Protein AF-A0A3D3AES2-F1 (afdb_monomer)

Mean predicted aligned error: 3.21 Å

Sequence (72 aa):
HIESIHKYDVPVVVAINKFTSDTDAEIKLIEKKCNELGVEVSLCEVWAKGGEGGIDLARKVVKTINEKKSNF

Foldseek 3Di:
DLVVVVVQQDADAAEDEDDPPDDPVNVVVVCVVCVVVVHHYAYAPCVPVNPVSCPVVVVVVVVCPVPGDGPD

Nearest PDB structures (foldseek):
  4ioj-assembly1_A  TM=9.684E-01  e=8.355E-07  Moorella thermoacetica ATCC 39073
  3qus-assembly1_B  TM=9.635E-01  e=3.182E-05  Neomoorella thermoacetica
  3do6-assembly1_A  TM=9.246E-01  e=1.257E-04  Thermotoga maritima
  5a5g-assembly1_A  TM=8.502E-01  e=5.147E-05  Tepidanaerobacter acetatoxydans Re1
  5a5g-assembly1_B  TM=8.833E-01  e=8.324E-05  Tepidanaerobacter acetatoxydans Re1

Secondary structure (DSSP, 8-state):
-HHHHHTTT---EEEEE--TT--HHHHHHHHHHHHHTT-EEEEE-HHHHGGGGGHHHHHHHHHHHHH-----

Solvent-accessible surface area (backbone atoms only — not comparable to full-atom values): 4272 Å² total; per-residue (Å²): 106,70,74,64,44,50,75,47,42,44,81,65,73,46,74,44,75,66,56,95,84,65,48,74,68,58,53,49,52,52,50,51,56,37,48,77,69,75,34,53,70,26,75,27,33,37,90,84,52,42,73,70,22,37,49,64,42,52,52,52,50,54,50,42,64,75,75,45,82,61,73,109

Structure (mmCIF, N/CA/C/O backbone):
data_AF-A0A3D3AES2-F1
#
_entry.id   AF-A0A3D3AES2-F1
#
loop_
_atom_site.group_PDB
_atom_site.id
_atom_site.type_symbol
_atom_site.label_atom_id
_atom_site.label_alt_id
_atom_site.label_comp_id
_atom_site.label_asym_id
_atom_site.label_entity_id
_atom_site.label_seq_id
_atom_site.pdbx_PDB_ins_code
_atom_site.Cartn_x
_atom_site.Cartn_y
_atom_site.Cartn_z
_atom_site.occupancy
_atom_site.B_iso_or_equiv
_atom_site.auth_seq_id
_atom_site.auth_comp_id
_atom_site.auth_asym_id
_atom_site.auth_atom_id
_atom_site.pdbx_PDB_model_num
ATOM 1 N N . HIS A 1 1 ? -5.812 12.991 1.244 1.00 85.06 1 HIS A N 1
ATOM 2 C CA . HIS A 1 1 ? -6.844 11.946 1.068 1.00 85.06 1 HIS A CA 1
ATOM 3 C C . HIS A 1 1 ? -6.824 10.930 2.201 1.00 85.06 1 HIS A C 1
ATOM 5 O O . HIS A 1 1 ? -7.824 10.861 2.895 1.00 85.06 1 HIS A O 1
ATOM 11 N N . ILE A 1 2 ? -5.714 10.216 2.447 1.00 88.69 2 ILE A N 1
ATOM 12 C CA . ILE A 1 2 ? -5.603 9.236 3.552 1.00 88.69 2 ILE A CA 1
ATOM 13 C C . ILE A 1 2 ? -6.072 9.821 4.893 1.00 88.69 2 ILE A C 1
ATOM 15 O O . ILE A 1 2 ? -7.023 9.325 5.484 1.00 88.69 2 ILE A O 1
ATOM 19 N N . GLU A 1 3 ? -5.483 10.942 5.317 1.00 88.88 3 GLU A N 1
ATOM 20 C CA . GLU A 1 3 ? -5.851 11.614 6.573 1.00 88.88 3 GLU A CA 1
ATOM 21 C C . GLU A 1 3 ? -7.323 12.041 6.618 1.00 88.88 3 GLU A C 1
ATOM 23 O O . GLU A 1 3 ? -7.953 12.008 7.668 1.00 88.88 3 GLU A O 1
ATOM 28 N N . SER A 1 4 ? -7.887 12.444 5.477 1.00 89.88 4 SER A N 1
ATOM 29 C CA . SER A 1 4 ? -9.293 12.831 5.377 1.00 89.88 4 SER A CA 1
ATOM 30 C C . SER A 1 4 ? -10.214 11.631 5.582 1.00 89.88 4 SER A C 1
ATOM 32 O O . SER A 1 4 ? -11.210 11.770 6.274 1.00 89.88 4 SER A O 1
ATOM 34 N N . ILE A 1 5 ? -9.877 10.468 5.016 1.00 89.31 5 ILE A N 1
ATOM 35 C CA . ILE A 1 5 ? -10.671 9.238 5.150 1.00 89.31 5 ILE A CA 1
ATOM 36 C C . ILE A 1 5 ? -10.559 8.675 6.571 1.00 89.31 5 ILE A C 1
ATOM 38 O O . ILE A 1 5 ? -11.562 8.254 7.135 1.00 89.31 5 ILE A O 1
ATOM 42 N N . HIS A 1 6 ? -9.386 8.763 7.204 1.00 87.19 6 HIS A N 1
ATOM 43 C CA . HIS A 1 6 ? -9.227 8.373 8.609 1.00 87.19 6 HIS A CA 1
ATOM 44 C C . HIS A 1 6 ? -10.119 9.177 9.567 1.00 87.19 6 HIS A C 1
ATOM 46 O O . HIS A 1 6 ? -10.567 8.632 10.569 1.00 87.19 6 HIS A O 1
ATOM 52 N N . LYS A 1 7 ? -10.442 10.444 9.260 1.00 89.12 7 LYS A N 1
ATOM 53 C CA . LYS A 1 7 ? -11.395 11.235 10.069 1.00 89.12 7 LYS A CA 1
ATOM 54 C C . LYS A 1 7 ? -12.814 10.663 10.067 1.00 89.12 7 LYS A C 1
ATOM 56 O O . LYS A 1 7 ? -13.576 10.968 10.974 1.00 89.12 7 LYS A O 1
ATOM 61 N N . TYR A 1 8 ? -13.155 9.866 9.058 1.00 89.31 8 TYR A N 1
ATOM 62 C CA . TYR A 1 8 ? -14.436 9.175 8.938 1.00 89.31 8 TYR 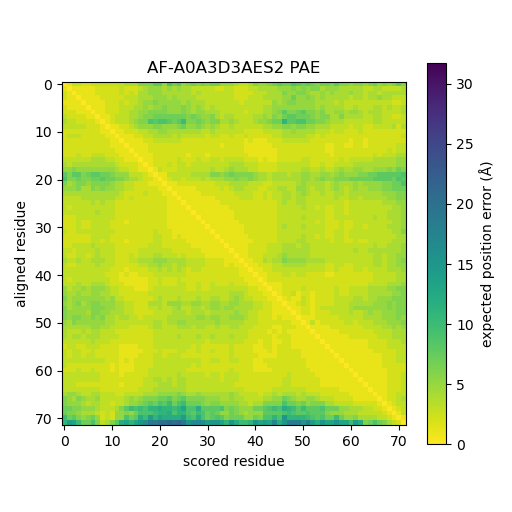A CA 1
ATOM 63 C C . TYR A 1 8 ? -14.413 7.770 9.560 1.00 89.31 8 TYR A C 1
ATOM 65 O O . TYR A 1 8 ? -15.380 7.034 9.416 1.00 89.31 8 TYR A O 1
ATOM 73 N N . ASP A 1 9 ? -13.310 7.389 10.215 1.00 86.00 9 ASP A N 1
ATOM 74 C CA . ASP A 1 9 ? -13.111 6.076 10.839 1.00 86.00 9 ASP A CA 1
ATOM 75 C C . ASP A 1 9 ? -13.408 4.897 9.888 1.00 86.00 9 ASP A C 1
ATOM 77 O O . ASP A 1 9 ? -14.064 3.899 10.213 1.00 86.00 9 ASP A O 1
ATOM 81 N N . VAL A 1 10 ? -12.934 5.048 8.646 1.00 91.19 10 VAL A N 1
ATOM 82 C CA . VAL A 1 10 ? -12.996 4.030 7.595 1.00 91.19 10 VAL A CA 1
ATOM 83 C C . VAL A 1 10 ? -11.596 3.445 7.384 1.00 91.19 10 VAL A C 1
ATOM 85 O O . VAL A 1 10 ? -10.650 4.204 7.151 1.00 91.19 10 VAL A O 1
ATOM 88 N N . PRO A 1 11 ? -11.434 2.109 7.413 1.00 91.81 11 PRO A N 1
ATOM 89 C CA . PRO A 1 11 ? -10.174 1.461 7.070 1.00 91.81 11 PRO A CA 1
ATOM 90 C C . PRO A 1 11 ? -9.742 1.758 5.626 1.00 91.81 11 PRO A C 1
ATOM 92 O O . PRO A 1 11 ? -10.542 1.661 4.697 1.00 91.81 11 PRO A O 1
ATOM 95 N N . VAL A 1 12 ? -8.460 2.075 5.426 1.00 93.69 12 VAL A N 1
ATOM 96 C CA . VAL A 1 12 ? -7.905 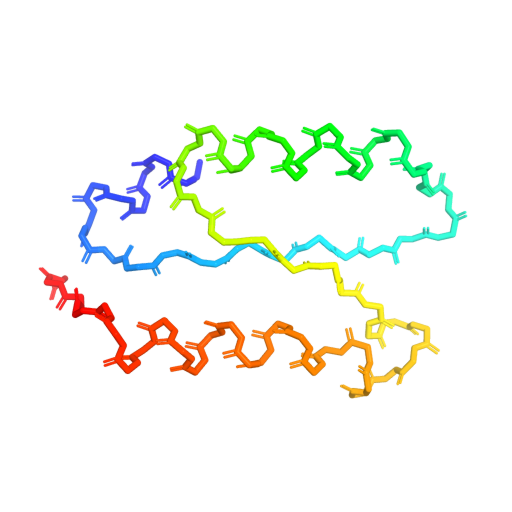2.451 4.114 1.00 93.69 12 VAL A CA 1
ATOM 97 C C . VAL A 1 12 ? -6.884 1.420 3.634 1.00 93.69 12 VAL A C 1
ATOM 99 O O . VAL A 1 12 ? -6.056 0.944 4.410 1.00 93.69 12 VAL A O 1
ATOM 102 N N . VAL A 1 13 ? -6.925 1.125 2.333 1.00 94.94 13 VAL A N 1
ATOM 103 C CA . VAL A 1 13 ? -5.880 0.413 1.583 1.00 94.94 13 VAL A CA 1
ATOM 104 C C . VAL A 1 13 ? -5.543 1.253 0.352 1.00 94.94 13 VAL A C 1
ATOM 106 O O . VAL A 1 13 ?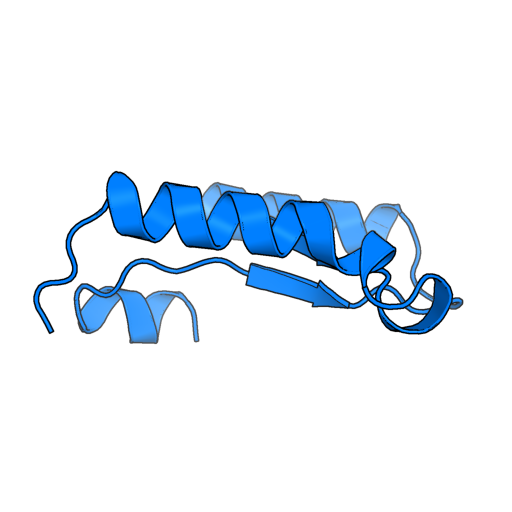 -6.446 1.707 -0.352 1.00 94.94 13 VAL A O 1
ATOM 109 N N . VAL A 1 14 ? -4.259 1.480 0.088 1.00 96.56 14 VAL A N 1
ATOM 110 C CA . VAL A 1 14 ? -3.779 2.251 -1.068 1.00 96.56 14 VAL A CA 1
ATOM 111 C C . VAL A 1 14 ? -3.347 1.299 -2.176 1.00 96.56 14 VAL A C 1
ATOM 113 O O . VAL A 1 14 ? -2.582 0.369 -1.940 1.00 96.56 14 VAL A O 1
ATOM 116 N N . ALA A 1 15 ? -3.800 1.555 -3.400 1.00 96.50 15 ALA A N 1
ATOM 117 C CA . ALA A 1 15 ? -3.320 0.871 -4.595 1.00 96.50 15 ALA A CA 1
ATOM 118 C C . ALA A 1 15 ? -2.378 1.793 -5.379 1.00 96.50 15 ALA A C 1
ATOM 120 O O . ALA A 1 15 ? -2.769 2.899 -5.756 1.00 96.50 15 ALA A O 1
ATOM 121 N N . ILE A 1 16 ? -1.156 1.337 -5.646 1.00 95.31 16 ILE A N 1
ATOM 122 C CA . ILE A 1 16 ? -0.223 1.990 -6.568 1.00 95.31 16 ILE A CA 1
ATOM 123 C C . ILE A 1 16 ? -0.366 1.295 -7.917 1.00 95.31 16 ILE A C 1
ATOM 125 O O . ILE A 1 16 ? 0.098 0.172 -8.080 1.00 95.31 16 ILE A O 1
ATOM 129 N N . ASN A 1 17 ? -1.004 1.941 -8.888 1.00 93.62 17 ASN A N 1
ATOM 130 C CA . ASN A 1 17 ? -1.040 1.412 -10.251 1.00 93.62 17 ASN A CA 1
ATOM 131 C C . ASN A 1 17 ? 0.328 1.624 -10.905 1.00 93.62 17 ASN A C 1
ATOM 133 O O . ASN A 1 17 ? 0.715 2.769 -11.120 1.00 93.62 17 ASN A O 1
ATOM 137 N N . LYS A 1 18 ? 1.043 0.534 -11.199 1.00 91.81 18 LYS A N 1
ATOM 138 C CA . LYS A 1 18 ? 2.374 0.588 -11.813 1.00 91.81 18 LYS A CA 1
ATOM 139 C C . LYS A 1 18 ? 2.275 0.837 -13.314 1.00 91.81 18 LYS A C 1
ATOM 141 O O . LYS A 1 18 ? 1.632 0.067 -14.030 1.00 91.81 18 LYS A O 1
ATOM 146 N N . PHE A 1 19 ? 2.987 1.850 -13.787 1.00 90.81 19 PHE A N 1
ATOM 147 C CA . PHE A 1 19 ? 3.211 2.129 -15.201 1.00 90.81 19 PHE A CA 1
ATOM 148 C C . PHE A 1 19 ? 4.640 1.771 -15.620 1.00 90.81 19 PHE A C 1
ATOM 150 O O . PHE A 1 19 ? 5.536 1.588 -14.799 1.00 90.81 19 PHE A O 1
ATOM 157 N N . THR A 1 20 ? 4.870 1.658 -16.930 1.00 88.25 20 THR A N 1
ATOM 158 C CA . THR A 1 20 ? 6.175 1.263 -17.493 1.00 88.25 20 THR A CA 1
ATOM 159 C C . THR A 1 20 ? 7.285 2.283 -17.246 1.00 88.25 20 THR A C 1
ATOM 161 O O . THR A 1 20 ? 8.456 1.927 -17.308 1.00 88.25 20 THR A O 1
ATOM 164 N N . SER A 1 21 ? 6.927 3.546 -17.012 1.00 91.31 21 SER A N 1
ATOM 165 C CA . SER A 1 21 ? 7.861 4.633 -16.709 1.00 91.31 21 SER A CA 1
ATOM 166 C C . SER A 1 21 ? 8.244 4.718 -15.235 1.00 91.31 21 SER A C 1
ATOM 168 O O . SER A 1 21 ? 9.219 5.395 -14.920 1.00 91.31 21 SER A O 1
ATOM 170 N N . ASP A 1 22 ? 7.482 4.077 -14.348 1.00 92.44 22 ASP A N 1
ATOM 171 C CA . ASP A 1 22 ? 7.666 4.232 -12.909 1.00 92.44 22 ASP A CA 1
ATOM 172 C C . ASP A 1 22 ? 8.926 3.503 -12.459 1.00 92.44 22 ASP A C 1
ATOM 174 O O . ASP A 1 22 ? 9.150 2.329 -12.781 1.00 92.44 22 ASP A O 1
ATOM 178 N N . THR A 1 23 ? 9.747 4.188 -11.673 1.00 93.69 23 THR A N 1
ATOM 179 C CA . THR A 1 23 ? 10.952 3.591 -11.107 1.00 93.69 23 THR A CA 1
ATOM 180 C C . THR A 1 23 ? 10.646 2.882 -9.793 1.00 93.69 23 THR A C 1
ATOM 182 O O . THR A 1 23 ? 9.806 3.306 -8.995 1.00 93.69 23 THR A O 1
ATOM 185 N N . ASP A 1 24 ? 11.408 1.831 -9.492 1.00 92.62 24 ASP A N 1
ATOM 186 C CA . ASP A 1 24 ? 11.301 1.150 -8.197 1.00 92.62 24 ASP A CA 1
ATOM 187 C C . ASP A 1 24 ? 11.606 2.094 -7.016 1.00 92.62 24 ASP A C 1
ATOM 189 O O . ASP A 1 24 ? 11.144 1.864 -5.899 1.00 92.62 24 ASP A O 1
ATOM 193 N N . ALA A 1 25 ? 12.378 3.164 -7.241 1.00 95.12 25 ALA A N 1
ATOM 194 C CA . ALA A 1 25 ? 12.672 4.173 -6.228 1.00 95.12 25 ALA A CA 1
ATOM 195 C C . ALA A 1 25 ? 11.437 5.020 -5.882 1.00 95.12 25 ALA A C 1
ATOM 197 O O . ALA A 1 25 ? 11.170 5.252 -4.701 1.00 95.12 25 ALA A O 1
ATOM 198 N N . GLU A 1 26 ? 10.667 5.441 -6.887 1.00 94.38 26 GLU A N 1
ATOM 199 C CA . GLU A 1 26 ? 9.412 6.176 -6.692 1.00 94.38 26 GLU A CA 1
ATOM 200 C C . GLU A 1 26 ? 8.364 5.302 -6.004 1.00 94.38 26 GLU A C 1
ATOM 202 O O . GLU A 1 26 ? 7.746 5.737 -5.031 1.00 94.38 26 GLU A O 1
ATOM 207 N N . ILE A 1 27 ? 8.230 4.043 -6.433 1.00 94.81 27 ILE A N 1
ATOM 208 C CA . ILE A 1 27 ? 7.309 3.080 -5.813 1.00 94.81 27 ILE A CA 1
ATOM 209 C C . ILE A 1 27 ? 7.649 2.907 -4.328 1.00 94.81 27 ILE A C 1
ATOM 211 O O . ILE A 1 27 ? 6.786 3.100 -3.471 1.00 94.81 27 ILE A O 1
ATOM 215 N N . LYS A 1 28 ? 8.923 2.652 -4.001 1.00 95.19 28 LYS A N 1
ATOM 216 C CA . LYS A 1 28 ? 9.379 2.507 -2.607 1.00 95.19 28 LYS A CA 1
ATOM 217 C C . LYS A 1 28 ? 9.155 3.764 -1.775 1.00 95.19 28 LYS A C 1
ATOM 219 O O . LYS A 1 28 ? 8.870 3.666 -0.581 1.00 95.19 28 LYS A O 1
ATOM 224 N N . LEU A 1 29 ? 9.301 4.948 -2.371 1.00 95.50 29 LEU A N 1
ATOM 225 C CA . LEU A 1 29 ? 9.043 6.209 -1.681 1.00 95.50 29 LEU A CA 1
ATOM 226 C C . LEU A 1 29 ? 7.564 6.335 -1.294 1.00 95.50 29 LEU A C 1
ATOM 228 O O . LEU A 1 29 ? 7.264 6.707 -0.156 1.00 95.50 29 LEU A O 1
ATOM 232 N N . ILE A 1 30 ? 6.651 5.994 -2.206 1.00 94.25 30 ILE A N 1
ATOM 233 C CA . ILE A 1 30 ? 5.204 6.025 -1.955 1.00 94.25 30 ILE A CA 1
ATOM 234 C C . ILE A 1 30 ? 4.821 4.976 -0.906 1.00 94.25 30 ILE A C 1
ATOM 236 O O . ILE A 1 30 ? 4.113 5.305 0.050 1.00 94.25 30 ILE A O 1
ATOM 240 N N . GLU A 1 31 ? 5.323 3.745 -1.032 1.00 94.62 31 GLU A N 1
ATOM 241 C CA . GLU A 1 31 ? 5.096 2.677 -0.051 1.00 94.62 31 GLU A CA 1
ATOM 242 C C . GLU A 1 31 ? 5.552 3.104 1.344 1.00 94.62 31 GLU A C 1
ATOM 244 O O . GLU A 1 31 ? 4.789 3.013 2.306 1.00 94.62 31 GLU A O 1
ATOM 249 N N . LYS A 1 32 ? 6.767 3.655 1.457 1.00 95.31 32 LYS A N 1
ATOM 250 C CA . LYS A 1 32 ? 7.297 4.171 2.723 1.00 95.31 32 LYS A CA 1
ATOM 251 C C . LYS A 1 32 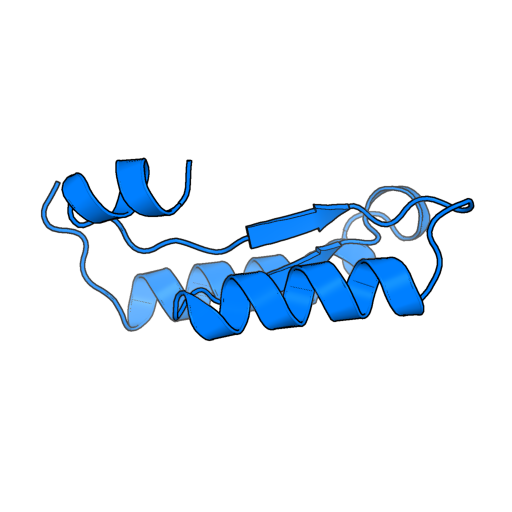? 6.378 5.234 3.324 1.00 95.31 32 LYS A C 1
ATOM 253 O O . LYS A 1 32 ? 6.072 5.162 4.510 1.00 95.31 32 LYS A O 1
ATOM 258 N N . LYS A 1 33 ? 5.918 6.197 2.523 1.00 94.94 33 LYS A N 1
ATOM 259 C CA . LYS A 1 33 ? 5.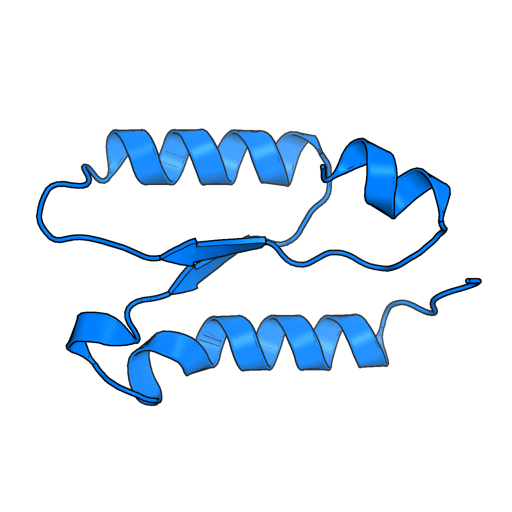053 7.286 3.000 1.00 94.94 33 LYS A CA 1
ATOM 260 C C . LYS A 1 33 ? 3.691 6.799 3.484 1.00 94.94 33 LYS A C 1
ATOM 262 O O . LYS A 1 33 ? 3.189 7.303 4.481 1.00 94.94 33 LYS A O 1
ATOM 267 N N . CYS A 1 34 ? 3.101 5.814 2.821 1.00 94.31 34 CYS A N 1
ATOM 268 C CA . CYS A 1 34 ? 1.834 5.238 3.268 1.00 94.31 34 CYS A CA 1
ATOM 269 C C . CYS A 1 34 ? 2.007 4.369 4.524 1.00 94.31 34 CYS A C 1
ATOM 271 O O . CYS A 1 34 ? 1.173 4.432 5.426 1.00 94.31 34 CYS A O 1
ATOM 273 N N . ASN A 1 35 ? 3.117 3.630 4.625 1.00 91.88 35 ASN A N 1
ATOM 274 C CA . ASN A 1 35 ? 3.456 2.854 5.819 1.00 91.88 35 ASN A CA 1
ATOM 275 C C . ASN A 1 35 ? 3.691 3.759 7.040 1.00 91.88 35 ASN A C 1
ATOM 277 O O . ASN A 1 35 ? 3.238 3.434 8.134 1.00 91.88 35 ASN A O 1
ATOM 281 N N . GLU A 1 36 ? 4.326 4.925 6.857 1.00 93.81 36 GLU A N 1
ATOM 282 C CA . GLU A 1 36 ? 4.452 5.967 7.895 1.00 93.81 36 GLU A CA 1
ATOM 283 C C . GLU A 1 36 ? 3.079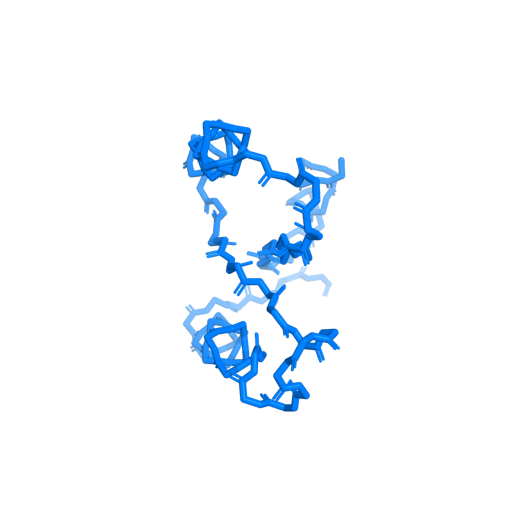 6.459 8.399 1.00 93.81 36 GLU A C 1
ATOM 2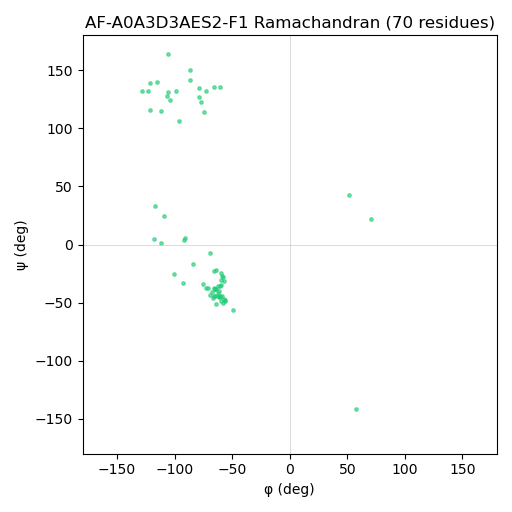85 O O . GLU A 1 36 ? 2.960 6.872 9.550 1.00 93.81 36 GLU A O 1
ATOM 290 N N . LEU A 1 37 ? 2.035 6.374 7.567 1.00 90.81 37 LEU A N 1
ATOM 291 C CA . LEU A 1 37 ? 0.652 6.724 7.908 1.00 90.81 37 LEU A CA 1
ATOM 292 C C . LEU A 1 37 ? -0.167 5.530 8.438 1.00 90.81 37 LEU A C 1
ATOM 294 O O . LEU A 1 37 ? -1.366 5.677 8.681 1.00 90.81 37 LEU A O 1
ATOM 298 N N . GLY A 1 38 ? 0.448 4.354 8.606 1.00 89.06 38 GLY A N 1
ATOM 299 C CA . GLY A 1 38 ? -0.218 3.137 9.085 1.00 89.06 38 GLY A CA 1
ATOM 300 C C . GLY A 1 38 ? -1.202 2.522 8.084 1.00 89.06 38 GLY A C 1
ATOM 301 O O . GLY A 1 38 ? -2.117 1.796 8.486 1.00 89.06 38 GLY A O 1
ATOM 302 N N . VAL A 1 39 ? -1.043 2.823 6.793 1.00 91.94 39 VAL A N 1
ATOM 303 C CA . VAL A 1 39 ? -1.938 2.370 5.725 1.00 91.94 39 VAL A CA 1
ATOM 304 C C . VAL A 1 39 ? -1.281 1.274 4.901 1.00 91.94 39 VAL A C 1
ATOM 306 O O . VAL A 1 39 ? -0.157 1.423 4.435 1.00 91.94 39 VAL A O 1
ATOM 309 N N . GLU A 1 40 ? -2.019 0.186 4.692 1.00 92.69 40 GLU A N 1
ATOM 310 C CA . GLU A 1 40 ? -1.606 -0.916 3.823 1.00 92.69 40 GLU A CA 1
ATOM 311 C C . GLU A 1 40 ? -1.540 -0.451 2.366 1.00 92.69 40 GLU A C 1
ATOM 313 O O . GLU A 1 40 ? -2.459 0.204 1.868 1.00 92.69 40 GLU A O 1
ATOM 318 N N . VAL A 1 41 ? -0.473 -0.831 1.666 1.00 96.00 41 VAL A N 1
ATOM 319 C CA . VAL A 1 41 ? -0.252 -0.477 0.258 1.00 96.00 41 VAL A CA 1
ATOM 320 C C . VAL A 1 41 ? -0.126 -1.727 -0.581 1.00 96.00 41 VAL A C 1
ATOM 322 O O . VAL A 1 41 ? 0.545 -2.671 -0.176 1.00 96.00 41 VAL A O 1
ATOM 325 N N . SER A 1 42 ? -0.719 -1.730 -1.768 1.00 96.31 42 SER A N 1
ATOM 326 C CA . SER A 1 42 ? -0.550 -2.776 -2.771 1.00 96.31 42 SER A CA 1
ATOM 327 C C . SER A 1 42 ? -0.052 -2.196 -4.087 1.00 96.31 42 SER A C 1
ATOM 329 O O . SER A 1 42 ? -0.619 -1.226 -4.593 1.00 96.31 42 SER A O 1
ATOM 331 N N . LEU A 1 43 ? 0.980 -2.815 -4.657 1.00 94.81 43 LEU A N 1
ATOM 332 C CA . LEU A 1 43 ? 1.379 -2.565 -6.034 1.00 94.81 43 LEU A CA 1
ATOM 333 C C . LEU A 1 43 ? 0.421 -3.306 -6.971 1.00 94.81 43 LEU A C 1
ATOM 335 O O . LEU A 1 43 ? 0.262 -4.522 -6.889 1.00 94.81 43 LEU A O 1
ATOM 339 N N . CYS A 1 44 ? -0.212 -2.558 -7.861 1.00 94.88 44 CYS A N 1
ATOM 340 C CA . CYS A 1 44 ? -1.258 -3.020 -8.751 1.00 94.88 44 CYS A CA 1
ATOM 341 C C . CYS A 1 44 ? -0.740 -3.008 -10.193 1.00 94.88 44 CYS A C 1
ATOM 343 O O . CYS A 1 44 ? -0.446 -1.956 -10.762 1.00 94.88 44 CYS A O 1
ATOM 345 N N . GLU A 1 45 ? -0.637 -4.190 -10.795 1.00 93.81 45 GLU A N 1
ATOM 346 C CA . GLU A 1 45 ? -0.158 -4.386 -12.171 1.00 93.81 45 GLU A CA 1
ATOM 347 C C . GLU A 1 45 ? -1.300 -4.812 -13.105 1.00 93.81 45 GLU A C 1
ATOM 349 O O . GLU A 1 45 ? -1.070 -5.452 -14.132 1.00 93.81 45 GLU A O 1
ATOM 354 N N . VAL A 1 46 ? -2.551 -4.484 -12.756 1.00 92.75 46 VAL A N 1
ATOM 355 C CA . VAL A 1 46 ? -3.747 -4.927 -13.501 1.00 92.75 46 VAL A CA 1
ATOM 356 C C . VAL A 1 46 ? -3.749 -4.499 -14.963 1.00 92.75 46 VAL A C 1
ATOM 358 O O . VAL A 1 46 ? -4.311 -5.192 -15.805 1.00 92.75 46 VAL A O 1
ATOM 361 N N . TRP A 1 47 ? -3.080 -3.391 -15.281 1.00 88.94 47 TRP A N 1
ATOM 362 C CA . TRP A 1 47 ? -2.923 -2.934 -16.657 1.00 88.94 47 TRP A CA 1
ATOM 363 C C . TRP A 1 47 ? -2.083 -3.906 -17.502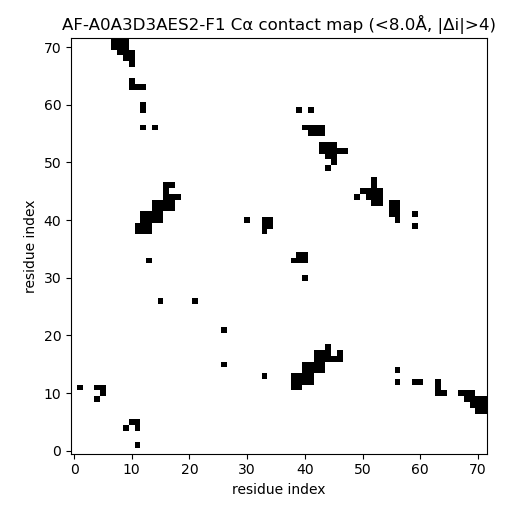 1.00 88.94 47 TRP A C 1
ATOM 365 O O . TRP A 1 47 ? -2.418 -4.157 -18.654 1.00 88.94 47 TRP A O 1
ATOM 375 N N . ALA A 1 48 ? -1.032 -4.497 -16.921 1.00 90.31 48 ALA A N 1
ATOM 376 C CA . ALA A 1 48 ? -0.128 -5.416 -17.616 1.00 90.31 48 ALA A CA 1
ATOM 377 C C . ALA A 1 48 ? -0.532 -6.895 -17.478 1.00 90.31 48 ALA A C 1
ATOM 379 O O . ALA A 1 48 ? -0.293 -7.685 -18.387 1.00 90.31 48 ALA A O 1
ATOM 380 N N . LYS A 1 49 ? -1.119 -7.282 -16.337 1.00 92.62 49 LYS A N 1
ATOM 381 C CA . LYS A 1 49 ? -1.379 -8.686 -15.958 1.00 92.62 49 LYS A CA 1
ATOM 382 C C . LYS A 1 49 ? -2.867 -9.017 -15.789 1.00 92.62 49 LYS A C 1
ATOM 384 O O . LYS A 1 49 ? -3.212 -10.110 -15.350 1.00 92.62 49 LYS A O 1
ATOM 389 N N . GLY A 1 50 ? -3.768 -8.080 -16.089 1.00 93.06 50 GLY A N 1
ATOM 390 C CA . GLY A 1 50 ? -5.200 -8.261 -15.854 1.00 93.06 50 GLY A CA 1
ATOM 391 C C . GLY A 1 50 ? -5.503 -8.554 -14.381 1.00 93.06 50 GLY A C 1
ATOM 392 O O . GLY A 1 50 ? -4.867 -8.008 -13.482 1.00 93.06 50 GLY A O 1
ATOM 393 N N . GLY A 1 51 ? -6.458 -9.448 -14.112 1.00 92.81 51 GLY A N 1
ATOM 394 C CA . GLY A 1 51 ? -6.873 -9.776 -12.742 1.00 92.81 51 GLY A CA 1
ATOM 395 C C . GLY A 1 51 ? -5.737 -10.266 -11.833 1.00 92.81 51 GLY A C 1
ATOM 396 O O . GLY A 1 51 ? -5.747 -9.971 -10.638 1.00 92.81 51 GLY A O 1
ATOM 397 N N . GLU A 1 52 ? -4.723 -10.940 -12.385 1.00 95.50 52 GLU A N 1
ATOM 398 C CA . GLU A 1 52 ? -3.575 -11.431 -11.610 1.00 95.50 52 GLU A CA 1
ATOM 399 C C . GLU A 1 52 ? -2.778 -10.292 -10.967 1.00 95.50 52 GLU A C 1
ATOM 401 O O . GLU A 1 52 ? -2.339 -10.405 -9.821 1.00 95.50 52 GLU A O 1
ATOM 406 N N . GLY A 1 53 ? -2.671 -9.156 -11.662 1.00 94.62 53 GLY A N 1
ATOM 407 C CA . GLY A 1 53 ? -1.990 -7.959 -11.168 1.00 94.62 53 GLY A CA 1
ATOM 408 C C . GLY A 1 53 ? -2.705 -7.255 -10.012 1.00 94.62 53 GLY A C 1
ATOM 409 O O . GLY A 1 53 ? -2.146 -6.317 -9.451 1.00 94.62 53 GLY A O 1
ATOM 410 N N . GLY A 1 54 ? -3.923 -7.679 -9.662 1.00 95.94 54 GLY A N 1
ATOM 411 C CA . GLY A 1 54 ? -4.730 -7.121 -8.573 1.00 95.94 54 GLY A CA 1
ATOM 412 C C . GLY A 1 54 ? -4.931 -8.067 -7.387 1.00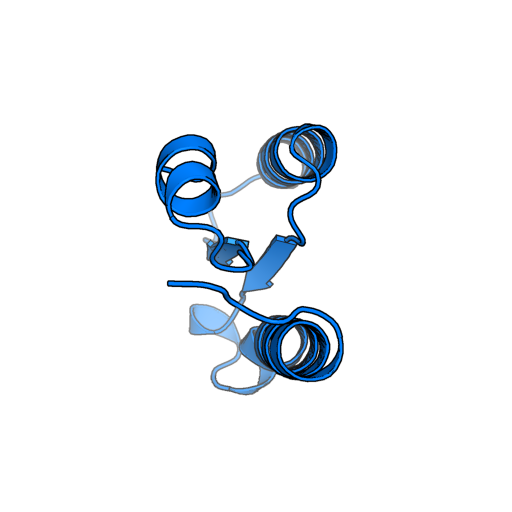 95.94 54 GLY A C 1
ATOM 413 O O . GLY A 1 54 ? -5.623 -7.703 -6.436 1.00 95.94 54 GLY A O 1
ATOM 414 N N . ILE A 1 55 ? -4.356 -9.277 -7.409 1.00 97.38 55 ILE A N 1
ATOM 415 C CA . ILE A 1 55 ? -4.588 -10.289 -6.362 1.00 97.38 55 ILE A CA 1
ATOM 416 C C . ILE A 1 55 ? -4.104 -9.807 -4.989 1.00 97.38 55 ILE A C 1
ATOM 418 O O . ILE A 1 55 ? -4.790 -10.024 -3.990 1.00 97.38 55 ILE A O 1
ATOM 422 N N . ASP A 1 56 ? -2.942 -9.152 -4.921 1.00 96.31 56 ASP A N 1
ATOM 423 C CA . ASP A 1 56 ? -2.413 -8.615 -3.660 1.00 96.31 56 ASP A CA 1
ATOM 424 C C . ASP A 1 56 ? -3.345 -7.544 -3.071 1.00 96.31 56 ASP A C 1
ATOM 426 O O . ASP A 1 56 ? -3.697 -7.607 -1.891 1.00 96.31 56 ASP A O 1
ATOM 430 N N . LEU A 1 57 ? -3.835 -6.630 -3.915 1.00 96.88 57 LEU A N 1
ATOM 431 C CA . LEU A 1 57 ? -4.798 -5.606 -3.521 1.00 96.88 57 LEU A CA 1
ATOM 432 C C . LEU A 1 57 ? -6.083 -6.245 -2.990 1.00 96.88 57 LEU A C 1
ATOM 434 O O . LEU A 1 57 ? -6.536 -5.901 -1.900 1.00 96.88 57 LEU A O 1
ATOM 438 N N . ALA A 1 58 ? -6.640 -7.216 -3.717 1.00 96.75 58 ALA A N 1
ATOM 439 C CA . ALA A 1 58 ? -7.851 -7.920 -3.306 1.00 96.75 58 ALA A CA 1
ATOM 440 C C . ALA A 1 58 ? -7.674 -8.616 -1.946 1.00 96.75 58 ALA A C 1
ATOM 442 O O . ALA A 1 58 ? -8.532 -8.494 -1.071 1.00 96.75 58 ALA A O 1
ATOM 443 N N . ARG A 1 59 ? -6.537 -9.290 -1.724 1.00 97.12 59 ARG A N 1
ATOM 444 C CA . ARG A 1 59 ? -6.217 -9.928 -0.436 1.00 97.12 59 ARG A CA 1
ATOM 445 C C . ARG A 1 59 ? -6.144 -8.912 0.698 1.00 97.12 59 ARG A C 1
ATOM 447 O O . ARG A 1 59 ? -6.718 -9.158 1.757 1.00 97.12 59 ARG A O 1
ATOM 454 N N . LYS A 1 60 ? -5.483 -7.771 0.485 1.00 96.19 60 LYS A N 1
ATOM 455 C CA . LYS A 1 60 ? -5.365 -6.700 1.489 1.00 96.19 60 LYS A CA 1
ATOM 456 C C . LYS A 1 60 ? -6.706 -6.047 1.805 1.00 96.19 60 LYS A C 1
ATOM 458 O O . LYS A 1 60 ? -6.975 -5.771 2.972 1.00 96.19 60 LYS A O 1
ATOM 463 N N . VAL A 1 61 ? -7.569 -5.863 0.808 1.00 95.56 61 VAL A N 1
ATOM 464 C CA . VAL A 1 61 ? -8.938 -5.361 1.001 1.00 95.56 61 VAL A CA 1
ATOM 465 C C . VAL A 1 61 ? -9.761 -6.344 1.832 1.00 95.56 61 VAL A C 1
ATOM 467 O O . VAL A 1 61 ? -10.322 -5.947 2.849 1.00 95.56 61 VAL A O 1
ATOM 470 N N . VAL A 1 62 ? -9.785 -7.630 1.468 1.00 96.69 62 VAL A N 1
ATOM 471 C CA . VAL A 1 62 ? -10.527 -8.659 2.221 1.00 96.69 62 VAL A CA 1
ATOM 472 C C . VAL A 1 62 ? -10.009 -8.779 3.654 1.00 96.69 62 VAL A C 1
ATOM 474 O O . VAL A 1 62 ? -10.800 -8.791 4.594 1.00 96.69 62 VAL A O 1
ATOM 477 N N . LYS A 1 63 ? -8.684 -8.810 3.840 1.00 95.38 63 LYS A N 1
ATOM 478 C CA . LYS A 1 63 ? -8.054 -8.798 5.166 1.00 95.38 63 LYS A CA 1
ATOM 479 C C . LYS A 1 63 ? -8.511 -7.586 5.980 1.00 95.38 63 LYS A C 1
ATOM 481 O O . LYS A 1 63 ? -8.941 -7.738 7.116 1.00 95.38 63 LYS A O 1
ATOM 486 N N . THR A 1 64 ? -8.475 -6.401 5.377 1.00 94.12 64 THR A N 1
ATOM 487 C CA . THR A 1 64 ? -8.886 -5.152 6.024 1.00 94.12 64 THR A CA 1
ATOM 488 C C . THR A 1 64 ? -10.351 -5.184 6.449 1.00 94.12 64 THR A C 1
ATOM 490 O O . THR A 1 64 ? -10.645 -4.817 7.580 1.00 94.12 64 THR A O 1
ATOM 493 N N . ILE A 1 65 ? -11.253 -5.678 5.597 1.00 93.56 65 ILE A N 1
ATOM 494 C CA . ILE A 1 65 ? -12.682 -5.825 5.918 1.00 93.56 65 ILE A CA 1
ATOM 495 C C . ILE A 1 65 ? -12.892 -6.783 7.101 1.00 93.56 65 ILE A C 1
ATOM 497 O O . ILE A 1 65 ? -13.731 -6.523 7.959 1.00 93.56 65 ILE A O 1
ATOM 501 N N . ASN A 1 66 ? -12.130 -7.877 7.159 1.00 93.75 66 ASN A N 1
ATOM 502 C CA . ASN A 1 66 ? -12.263 -8.881 8.216 1.00 93.75 66 ASN A CA 1
ATOM 503 C C . ASN A 1 66 ? -11.659 -8.436 9.558 1.00 93.75 66 ASN A C 1
ATOM 505 O O . ASN A 1 66 ? -12.162 -8.825 10.609 1.00 93.75 66 ASN A O 1
ATOM 509 N N . GLU A 1 67 ? -10.574 -7.658 9.537 1.00 92.81 67 GLU A N 1
ATOM 510 C CA . GLU A 1 67 ? -9.802 -7.302 10.739 1.00 92.81 67 GLU A CA 1
ATOM 511 C C . GLU A 1 67 ? -10.115 -5.903 11.285 1.00 92.81 67 GLU A C 1
ATOM 513 O O . GLU A 1 67 ? -9.907 -5.647 12.472 1.00 92.81 67 GLU A O 1
ATOM 518 N N . LYS A 1 68 ? -10.592 -4.979 10.443 1.00 89.25 68 LYS A N 1
ATOM 519 C CA . LYS A 1 68 ? -10.820 -3.578 10.814 1.00 89.25 68 LYS A CA 1
ATOM 520 C C . LYS A 1 68 ? -12.282 -3.206 10.594 1.00 89.25 68 LYS A C 1
ATOM 522 O O . LYS A 1 68 ? -12.774 -3.173 9.469 1.00 89.25 68 LYS A O 1
ATOM 527 N N . LYS A 1 69 ? -12.977 -2.878 11.683 1.00 88.12 69 LYS A N 1
ATOM 528 C CA . LYS A 1 69 ? -14.354 -2.382 11.635 1.00 88.12 69 LYS A CA 1
ATOM 529 C C . LYS A 1 69 ? -14.355 -0.903 11.250 1.00 88.12 69 LYS A C 1
ATOM 531 O O . LYS A 1 69 ? -13.568 -0.136 11.792 1.00 88.12 69 LYS A O 1
ATOM 536 N N . SER A 1 70 ? -15.236 -0.519 10.331 1.00 88.06 70 SER A N 1
ATOM 537 C CA . SER A 1 70 ? -15.529 0.890 10.062 1.00 88.06 70 SER A CA 1
ATOM 538 C C . SER A 1 70 ? -16.620 1.388 11.006 1.00 88.06 70 SER A C 1
ATOM 540 O O . SER A 1 70 ? -17.570 0.646 11.271 1.00 88.06 70 SER A O 1
ATOM 542 N N . ASN A 1 71 ? -16.495 2.629 11.480 1.00 84.38 71 ASN A N 1
ATOM 543 C CA . ASN A 1 71 ? -17.522 3.314 12.276 1.00 84.38 71 ASN A CA 1
ATOM 544 C C . ASN A 1 71 ? -18.059 4.574 11.570 1.00 84.38 71 ASN A C 1
ATOM 546 O O . ASN A 1 71 ? -18.381 5.560 12.234 1.00 84.38 71 ASN A O 1
ATOM 550 N N . PHE A 1 72 ? -18.125 4.532 10.236 1.00 72.62 72 PHE A N 1
ATOM 551 C CA . PHE A 1 72 ? -18.801 5.550 9.432 1.00 72.62 72 PHE A CA 1
ATOM 552 C C . PHE A 1 72 ? -20.316 5.559 9.662 1.00 72.62 72 PHE A C 1
ATOM 554 O O . PHE A 1 72 ? -20.895 4.456 9.813 1.00 72.62 72 PHE A O 1
#

Radius of gyration: 13.06 Å; Cα contacts (8 Å, |Δi|>4): 83; chains: 1; bounding box: 32×24×30 Å

pLDDT: mean 92.55, std 3.88, range [72.62, 97.38]